Protein AF-A0A0R1RAA1-F1 (afdb_monomer)

InterPro domains:
  IPR000836 Phosphoribosyltransferase domain [cd06223] (1-33)
  IPR029057 Phosphoribosyltransferase-like [G3DSA:3.40.50.2020] (1-52)
  IPR029057 Phosphoribosyltransferase-like [SSF53271] (2-35)

Structure (mmCIF, N/CA/C/O backbone):
data_AF-A0A0R1RAA1-F1
#
_entry.id   AF-A0A0R1RAA1-F1
#
loop_
_atom_site.group_PDB
_atom_site.id
_atom_site.type_symbol
_atom_site.label_atom_id
_atom_site.label_alt_id
_atom_site.label_comp_id
_atom_site.label_asym_id
_atom_site.label_entity_id
_atom_site.label_seq_id
_atom_site.pdbx_PDB_ins_code
_atom_site.Cartn_x
_atom_site.Cartn_y
_atom_site.Cartn_z
_atom_site.occupancy
_atom_site.B_iso_or_equiv
_atom_site.auth_seq_id
_atom_site.auth_comp_id
_atom_site.auth_asym_id
_atom_site.auth_atom_id
_atom_site.pdbx_PDB_model_num
ATOM 1 N N . MET A 1 1 ? -6.252 3.413 -1.335 1.00 94.62 1 MET A N 1
ATOM 2 C CA . MET A 1 1 ? -6.455 3.846 -2.728 1.00 94.62 1 MET A CA 1
ATOM 3 C C . MET A 1 1 ? -5.457 4.946 -2.984 1.00 94.62 1 MET A C 1
ATOM 5 O O . MET A 1 1 ? -5.419 5.872 -2.183 1.00 94.62 1 MET A O 1
ATOM 9 N N . ASP A 1 2 ? -4.662 4.805 -4.033 1.00 97.12 2 ASP A N 1
ATOM 10 C CA . ASP A 1 2 ? -3.703 5.807 -4.501 1.00 97.12 2 ASP A CA 1
ATOM 11 C C . ASP A 1 2 ? -3.694 5.813 -6.039 1.00 97.12 2 ASP A C 1
ATOM 13 O O . ASP A 1 2 ? -4.215 4.880 -6.660 1.00 97.12 2 ASP A O 1
ATOM 17 N N . ASP A 1 3 ? -3.133 6.833 -6.675 1.00 97.69 3 ASP A N 1
ATOM 18 C CA . ASP A 1 3 ? -2.936 6.815 -8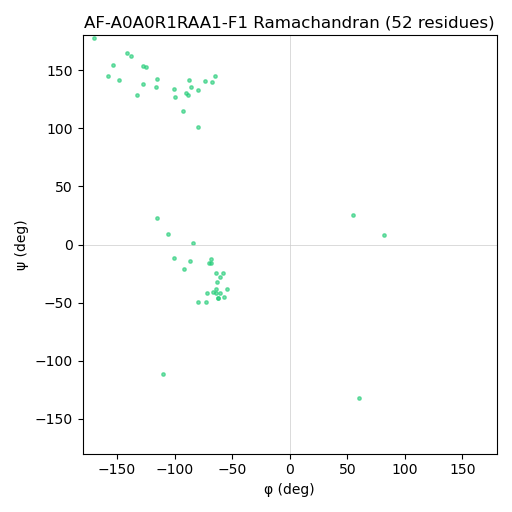.129 1.00 97.69 3 ASP A CA 1
ATOM 19 C C . ASP A 1 3 ? -1.699 5.982 -8.502 1.00 97.69 3 ASP A C 1
ATOM 21 O O . ASP A 1 3 ? -1.798 5.052 -9.309 1.00 97.69 3 ASP A O 1
ATOM 25 N N . VAL A 1 4 ? -0.566 6.238 -7.850 1.00 96.88 4 VAL A N 1
ATOM 26 C CA . VAL A 1 4 ? 0.710 5.557 -8.069 1.00 96.88 4 VAL A CA 1
ATOM 27 C C . VAL A 1 4 ? 1.330 5.146 -6.738 1.00 96.88 4 VAL A C 1
ATOM 29 O O . VAL A 1 4 ? 1.539 5.972 -5.855 1.00 96.88 4 VAL A O 1
ATOM 32 N N . ILE A 1 5 ? 1.719 3.877 -6.610 1.00 97.06 5 ILE A N 1
ATOM 33 C CA . ILE A 1 5 ? 2.543 3.418 -5.489 1.00 97.06 5 ILE A CA 1
ATOM 34 C C . ILE A 1 5 ? 4.018 3.306 -5.889 1.00 97.06 5 ILE A C 1
ATOM 36 O O . ILE A 1 5 ? 4.359 2.625 -6.850 1.00 97.06 5 ILE A O 1
ATOM 40 N N . SER A 1 6 ? 4.896 3.940 -5.110 1.00 94.81 6 SER A N 1
ATOM 41 C CA . SER A 1 6 ? 6.356 3.768 -5.174 1.00 94.81 6 SER A CA 1
ATOM 42 C C . SER A 1 6 ? 6.833 3.033 -3.910 1.00 94.81 6 SER A C 1
ATOM 44 O O . SER A 1 6 ? 6.432 1.897 -3.663 1.00 94.81 6 SER A O 1
ATOM 46 N N . THR A 1 7 ? 7.569 3.679 -3.001 1.00 95.62 7 THR A N 1
ATOM 47 C CA . THR A 1 7 ? 7.927 3.078 -1.694 1.00 95.62 7 THR A CA 1
ATOM 48 C C . THR A 1 7 ? 6.707 2.656 -0.856 1.00 95.62 7 THR A C 1
ATOM 50 O O . THR A 1 7 ? 6.800 1.767 -0.010 1.00 95.62 7 THR A O 1
ATOM 53 N N . GLY A 1 8 ? 5.548 3.284 -1.085 1.00 95.69 8 GLY A N 1
ATOM 54 C CA . GLY A 1 8 ? 4.311 3.058 -0.335 1.00 95.69 8 GLY A CA 1
ATOM 55 C C . GLY A 1 8 ? 4.231 3.813 0.991 1.00 95.69 8 GLY A C 1
ATOM 56 O O . GLY A 1 8 ? 3.290 3.595 1.749 1.00 95.69 8 GLY A O 1
ATOM 57 N N . GLY A 1 9 ? 5.172 4.722 1.271 1.00 97.38 9 GLY A N 1
ATOM 58 C CA . GLY A 1 9 ? 5.199 5.489 2.521 1.00 97.38 9 GLY A CA 1
ATOM 59 C C . GLY A 1 9 ? 3.900 6.252 2.811 1.00 97.38 9 GLY A C 1
ATOM 60 O O . GLY A 1 9 ? 3.448 6.261 3.955 1.00 97.38 9 GLY A O 1
ATOM 61 N N . SER A 1 10 ? 3.260 6.823 1.785 1.00 96.75 10 SER A N 1
ATOM 62 C CA . SER A 1 10 ? 1.976 7.527 1.914 1.00 96.75 10 SER A CA 1
ATOM 63 C C . SER A 1 10 ? 0.848 6.608 2.395 1.00 96.75 10 SER A C 1
ATOM 65 O O . SER A 1 10 ? 0.131 6.953 3.334 1.00 96.75 10 SER A O 1
ATOM 67 N N . LEU A 1 11 ? 0.724 5.409 1.815 1.00 96.62 11 LEU A N 1
ATOM 68 C CA . LEU A 1 11 ? -0.274 4.417 2.230 1.00 96.62 11 LEU A CA 1
ATOM 69 C C . LEU A 1 11 ? 0.005 3.891 3.642 1.00 96.62 11 LEU A C 1
ATOM 71 O O . LEU A 1 11 ? -0.919 3.813 4.448 1.00 96.62 11 LEU A O 1
ATOM 75 N N . THR A 1 12 ? 1.270 3.632 3.984 1.00 97.00 12 THR A N 1
ATOM 76 C CA . THR A 1 12 ? 1.664 3.247 5.349 1.00 97.00 12 THR A CA 1
ATOM 77 C C . THR A 1 12 ? 1.305 4.333 6.366 1.00 97.00 12 THR A C 1
ATOM 79 O O . THR A 1 12 ? 0.802 4.040 7.450 1.00 97.00 12 THR A O 1
ATOM 82 N N . ALA A 1 13 ? 1.530 5.607 6.036 1.00 98.19 13 ALA A N 1
ATOM 83 C CA . ALA A 1 13 ? 1.141 6.718 6.899 1.00 98.19 13 ALA A CA 1
ATOM 84 C C . ALA A 1 13 ? -0.384 6.796 7.074 1.00 98.19 13 ALA A C 1
ATOM 86 O O . ALA A 1 13 ? -0.857 6.996 8.193 1.00 98.19 13 ALA A O 1
ATOM 87 N N . ALA A 1 14 ? -1.150 6.589 5.998 1.00 97.81 14 ALA A N 1
ATOM 88 C CA . ALA A 1 14 ? -2.607 6.544 6.051 1.00 97.81 14 ALA A CA 1
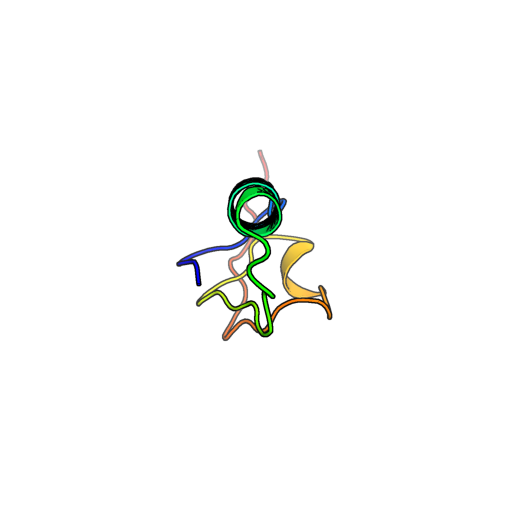ATOM 89 C C . ALA A 1 14 ? -3.113 5.388 6.931 1.00 97.81 14 ALA A C 1
ATOM 91 O O . ALA A 1 14 ? -3.948 5.612 7.803 1.00 97.81 14 ALA A O 1
ATOM 92 N N . GLU A 1 15 ? -2.568 4.180 6.777 1.00 97.50 15 GLU A N 1
ATOM 93 C CA . GLU A 1 15 ? -2.880 3.026 7.634 1.00 97.50 15 GLU A CA 1
ATOM 94 C C . GLU A 1 15 ? -2.607 3.308 9.109 1.00 97.50 15 GLU A C 1
ATOM 96 O O . GLU A 1 15 ? -3.463 3.059 9.955 1.00 97.50 15 GLU A O 1
ATOM 101 N N . ASN A 1 16 ? -1.456 3.906 9.418 1.00 98.12 16 ASN A N 1
ATOM 102 C CA . ASN A 1 16 ? -1.107 4.280 10.786 1.00 98.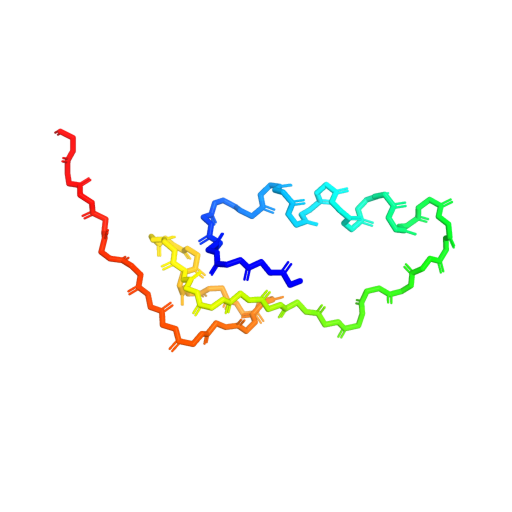12 16 ASN A CA 1
ATOM 103 C C . ASN A 1 16 ? -2.066 5.325 11.376 1.00 98.12 16 ASN A C 1
ATOM 105 O O . ASN A 1 16 ? -2.292 5.331 12.585 1.00 98.12 16 ASN A O 1
ATOM 109 N N . LEU A 1 17 ? -2.622 6.227 10.560 1.00 98.38 17 LEU A N 1
ATOM 110 C CA . LEU A 1 17 ? -3.649 7.172 11.008 1.00 98.38 17 LEU A CA 1
ATOM 111 C C . LEU A 1 17 ? -4.988 6.472 11.257 1.00 98.38 17 LEU A C 1
ATOM 113 O O . LEU A 1 17 ? -5.620 6.740 12.275 1.00 98.38 17 LEU A O 1
ATOM 117 N N . MET A 1 18 ? -5.388 5.553 10.378 1.00 98.06 18 MET A N 1
ATOM 118 C CA . MET A 1 18 ? -6.617 4.765 10.526 1.00 98.06 18 MET A CA 1
ATOM 119 C C . MET A 1 18 ? -6.568 3.860 11.766 1.00 98.06 18 MET A C 1
ATOM 121 O O . MET A 1 18 ? -7.544 3.770 12.508 1.00 98.06 18 MET A O 1
ATOM 125 N N . ALA A 1 19 ? -5.407 3.276 12.066 1.00 98.12 19 ALA A N 1
ATOM 126 C CA . ALA A 1 19 ? -5.207 2.465 13.264 1.00 98.12 19 ALA A CA 1
ATOM 127 C C . ALA A 1 19 ? -5.440 3.246 14.572 1.00 98.12 19 ALA A C 1
ATOM 129 O O . ALA A 1 19 ? -5.858 2.660 15.564 1.00 98.12 19 ALA A O 1
ATOM 130 N N . LYS A 1 20 ? -5.227 4.573 14.592 1.00 98.56 20 LYS A N 1
ATOM 131 C CA . LYS A 1 20 ? -5.485 5.416 15.782 1.00 98.56 20 LYS A CA 1
ATOM 132 C C . LYS A 1 20 ? -6.968 5.584 16.107 1.00 98.56 20 LYS A C 1
ATOM 134 O O . LYS A 1 20 ? -7.289 6.063 17.190 1.00 98.56 20 LYS A O 1
ATOM 139 N N . VAL A 1 21 ? -7.847 5.258 15.163 1.00 98.31 21 VAL A N 1
ATOM 140 C CA . VAL A 1 21 ? -9.306 5.307 15.324 1.00 98.31 21 VAL A CA 1
ATOM 141 C C . VAL A 1 21 ? -9.923 3.910 15.229 1.00 98.31 21 VAL A C 1
ATOM 143 O O . VAL A 1 21 ? -11.092 3.780 14.876 1.00 98.31 21 VAL A O 1
ATOM 146 N N . ASP A 1 22 ? -9.121 2.872 15.497 1.00 98.12 22 ASP A N 1
ATOM 147 C CA . ASP A 1 22 ? -9.511 1.457 15.456 1.00 98.12 22 ASP A CA 1
ATOM 148 C C . ASP A 1 22 ? -10.129 1.019 14.113 1.00 98.12 22 ASP A C 1
ATOM 150 O O . ASP A 1 22 ? -10.893 0.054 14.032 1.00 98.12 22 ASP A O 1
ATOM 154 N N . ALA A 1 23 ? -9.796 1.721 13.025 1.00 98.25 23 ALA A N 1
ATOM 155 C CA . ALA A 1 23 ? -10.267 1.369 11.697 1.00 98.25 23 ALA A CA 1
ATOM 156 C C . ALA A 1 23 ? -9.440 0.214 11.116 1.00 98.25 23 ALA A C 1
ATOM 158 O O . ALA A 1 23 ? -8.208 0.230 11.122 1.00 98.25 23 ALA A O 1
ATOM 159 N N . ASN A 1 24 ? -10.136 -0.778 10.559 1.00 97.38 24 ASN A N 1
ATOM 160 C CA . ASN A 1 24 ? -9.525 -1.926 9.899 1.00 97.38 24 ASN A CA 1
ATOM 161 C C . ASN A 1 24 ? -9.366 -1.670 8.393 1.00 97.38 24 ASN A C 1
ATOM 163 O O . ASN A 1 24 ? -10.356 -1.573 7.663 1.00 97.38 24 ASN A O 1
ATOM 167 N N . VAL A 1 25 ? -8.124 -1.593 7.912 1.00 97.06 25 VAL A N 1
ATOM 168 C CA . VAL A 1 25 ? -7.832 -1.482 6.477 1.00 97.06 25 VAL A CA 1
ATOM 169 C C . VAL A 1 25 ? -7.928 -2.865 5.840 1.00 97.06 25 VAL A C 1
ATOM 171 O O . VAL A 1 25 ? -7.016 -3.678 5.933 1.00 97.06 25 VAL A O 1
ATOM 174 N N . VAL A 1 26 ? -9.051 -3.125 5.173 1.00 97.38 26 VAL A N 1
ATOM 175 C CA . VAL A 1 26 ? -9.347 -4.435 4.564 1.00 97.38 26 VAL A CA 1
ATOM 176 C C . VAL A 1 26 ? -8.791 -4.603 3.151 1.00 97.38 26 VAL A C 1
ATOM 178 O O . VAL A 1 26 ? -8.783 -5.713 2.626 1.00 97.38 26 VAL A O 1
ATOM 181 N N . TYR A 1 27 ? -8.371 -3.513 2.506 1.00 97.44 27 TYR A N 1
ATOM 182 C CA . TYR A 1 27 ? -7.893 -3.557 1.129 1.00 97.44 27 TYR A CA 1
ATOM 183 C C . TYR A 1 27 ? -6.988 -2.376 0.792 1.00 97.44 27 TYR A C 1
ATOM 185 O O . TYR A 1 27 ? -7.233 -1.244 1.219 1.00 97.44 27 TYR A O 1
ATOM 193 N N . LYS A 1 28 ? -5.981 -2.634 -0.043 1.00 97.81 28 LYS A N 1
ATOM 194 C CA . LYS A 1 28 ? -5.082 -1.624 -0.598 1.00 97.81 28 LYS A CA 1
ATOM 195 C C . LYS A 1 28 ? -5.058 -1.766 -2.109 1.00 97.81 28 LYS A C 1
ATOM 197 O O . LYS A 1 28 ? -4.954 -2.871 -2.642 1.00 97.81 28 LYS A O 1
ATOM 202 N N . CYS A 1 29 ? -5.093 -0.636 -2.798 1.00 97.75 29 CYS A N 1
ATOM 203 C CA . CYS A 1 29 ? -4.927 -0.600 -4.240 1.00 97.75 29 CYS A CA 1
ATOM 204 C C . CYS A 1 29 ? -4.372 0.734 -4.725 1.00 97.75 29 CYS A C 1
ATOM 206 O O . CYS A 1 29 ? -4.567 1.765 -4.068 1.00 97.75 29 CYS A O 1
ATOM 208 N N . ALA A 1 30 ? -3.711 0.675 -5.880 1.00 98.19 30 ALA A N 1
ATOM 209 C CA . ALA A 1 30 ? -3.301 1.820 -6.679 1.00 98.19 30 ALA A CA 1
ATOM 210 C C . ALA A 1 30 ? -3.559 1.549 -8.170 1.00 98.19 30 ALA A C 1
ATOM 212 O O . ALA A 1 30 ? -3.734 0.396 -8.567 1.00 98.19 30 ALA A O 1
ATOM 213 N N . ILE A 1 31 ? -3.596 2.584 -9.010 1.00 98.06 31 ILE A N 1
ATOM 214 C CA . ILE A 1 31 ? -3.735 2.378 -10.461 1.00 98.06 31 ILE A CA 1
ATOM 215 C C . ILE A 1 31 ? -2.416 1.833 -11.018 1.00 98.06 31 ILE A C 1
ATOM 217 O O . ILE A 1 31 ? -2.420 0.810 -11.703 1.00 98.06 31 ILE A O 1
ATOM 221 N N . LEU A 1 32 ? -1.291 2.471 -10.687 1.00 97.94 32 LEU A N 1
ATOM 222 C CA . LEU A 1 32 ? 0.034 2.098 -11.184 1.00 97.94 32 LEU A CA 1
ATOM 223 C C . LEU A 1 32 ? 1.025 1.830 -10.046 1.00 97.94 32 LEU A C 1
ATOM 225 O O .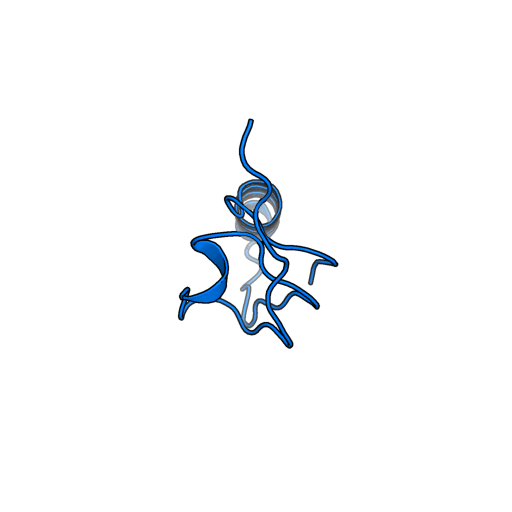 LEU A 1 32 ? 0.924 2.404 -8.965 1.00 97.94 32 LEU A O 1
ATOM 229 N N . ALA A 1 33 ? 2.019 0.987 -10.310 1.00 97.44 33 ALA A N 1
ATOM 230 C CA . ALA A 1 33 ? 3.163 0.760 -9.435 1.00 97.44 33 ALA A CA 1
ATOM 231 C C . ALA A 1 33 ? 4.473 1.191 -10.100 1.00 97.44 33 ALA A C 1
ATOM 233 O O . ALA A 1 33 ? 4.730 0.847 -11.249 1.00 97.44 33 ALA A O 1
ATOM 234 N N . GLU A 1 34 ? 5.336 1.894 -9.379 1.00 96.00 34 GLU A N 1
ATOM 235 C CA . GLU A 1 34 ? 6.668 2.286 -9.835 1.00 96.00 34 GLU A CA 1
ATOM 236 C C . GLU A 1 34 ? 7.744 1.355 -9.253 1.00 96.00 34 GLU A C 1
ATOM 238 O O . GLU A 1 34 ? 7.764 1.056 -8.056 1.00 96.00 34 GLU A O 1
ATOM 243 N N . GLY A 1 35 ? 8.674 0.903 -10.099 1.00 93.06 35 GLY A N 1
ATOM 244 C CA . GLY A 1 35 ? 9.833 0.122 -9.667 1.00 93.06 35 GLY A CA 1
ATOM 245 C C . GLY A 1 35 ? 9.461 -1.186 -8.966 1.00 93.06 35 GLY A C 1
ATOM 246 O O . GLY A 1 35 ? 8.639 -1.960 -9.454 1.00 93.06 35 GLY A O 1
ATOM 247 N N . THR A 1 36 ? 10.079 -1.451 -7.812 1.00 92.75 36 THR A N 1
ATOM 248 C CA . THR A 1 36 ? 9.867 -2.695 -7.048 1.00 92.75 36 THR A CA 1
ATOM 249 C C . THR A 1 36 ? 8.469 -2.799 -6.440 1.00 92.75 36 THR A C 1
ATOM 251 O O . THR A 1 36 ? 8.061 -3.882 -6.024 1.00 92.75 36 THR A O 1
ATOM 254 N N . ALA A 1 37 ? 7.694 -1.710 -6.424 1.00 95.19 37 ALA A N 1
ATOM 255 C CA . ALA A 1 37 ? 6.314 -1.740 -5.961 1.00 95.19 37 ALA A CA 1
ATOM 256 C C . ALA A 1 37 ? 5.419 -2.622 -6.844 1.00 95.19 37 ALA A C 1
ATOM 258 O O . ALA A 1 37 ? 4.414 -3.141 -6.366 1.00 95.19 37 ALA A O 1
ATOM 259 N N . ALA A 1 38 ? 5.798 -2.831 -8.111 1.00 95.44 38 ALA A N 1
ATOM 260 C CA . ALA A 1 38 ? 5.035 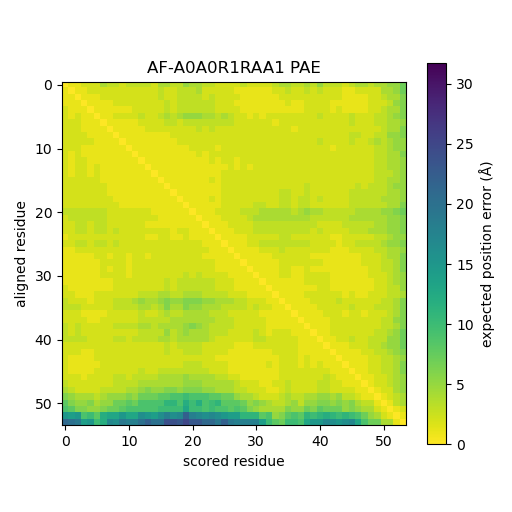-3.632 -9.066 1.00 95.44 38 ALA A CA 1
ATOM 261 C C . ALA A 1 38 ? 5.016 -5.132 -8.736 1.00 95.44 38 ALA A C 1
ATOM 263 O O . ALA A 1 38 ? 4.189 -5.862 -9.274 1.00 95.44 38 ALA A O 1
ATOM 264 N N . THR A 1 39 ? 5.915 -5.597 -7.862 1.00 94.69 39 THR A N 1
ATOM 265 C CA . THR A 1 39 ? 6.008 -7.005 -7.446 1.00 94.69 39 THR A CA 1
ATOM 266 C C . THR A 1 39 ? 5.483 -7.246 -6.032 1.00 94.69 39 THR A C 1
ATOM 268 O O . THR A 1 39 ? 5.701 -8.323 -5.481 1.00 94.69 39 THR A O 1
ATOM 271 N N . ARG A 1 40 ? 4.851 -6.245 -5.410 1.00 95.25 40 ARG A N 1
ATOM 272 C CA . ARG A 1 40 ? 4.251 -6.375 -4.079 1.00 95.25 40 ARG A CA 1
ATOM 273 C C . ARG A 1 40 ? 2.970 -7.205 -4.144 1.00 95.25 40 ARG A C 1
ATOM 275 O O . ARG A 1 40 ? 2.179 -7.051 -5.068 1.00 95.25 40 ARG A O 1
ATOM 282 N N . ASP A 1 41 ? 2.761 -8.048 -3.141 1.00 96.00 41 ASP A N 1
ATOM 283 C CA . ASP A 1 41 ? 1.565 -8.879 -2.961 1.00 96.00 41 ASP A CA 1
ATOM 284 C C . ASP A 1 41 ? 0.577 -8.297 -1.933 1.00 96.00 41 ASP A C 1
ATOM 286 O O . ASP A 1 41 ? -0.576 -8.720 -1.868 1.00 96.00 41 ASP A O 1
ATOM 290 N N . ASP A 1 42 ? 0.991 -7.282 -1.169 1.00 95.94 42 ASP A N 1
ATOM 291 C CA . ASP A 1 42 ? 0.178 -6.609 -0.151 1.00 95.94 42 ASP A CA 1
ATOM 292 C C . ASP A 1 42 ? -0.731 -5.492 -0.704 1.00 95.94 42 ASP A C 1
ATOM 294 O O . ASP A 1 42 ? -1.449 -4.835 0.054 1.00 95.94 42 ASP A O 1
ATOM 298 N N . ILE A 1 43 ? -0.712 -5.261 -2.020 1.00 97.56 43 ILE A N 1
ATOM 299 C CA . ILE A 1 43 ? -1.507 -4.243 -2.710 1.00 97.56 43 ILE A CA 1
ATOM 300 C C . ILE A 1 43 ? -1.881 -4.698 -4.123 1.00 97.56 43 ILE A C 1
ATOM 302 O O . ILE A 1 43 ? -1.074 -5.284 -4.836 1.00 97.56 43 ILE A O 1
ATOM 306 N N . THR A 1 44 ? -3.102 -4.388 -4.564 1.00 98.06 44 THR A N 1
ATOM 307 C CA . THR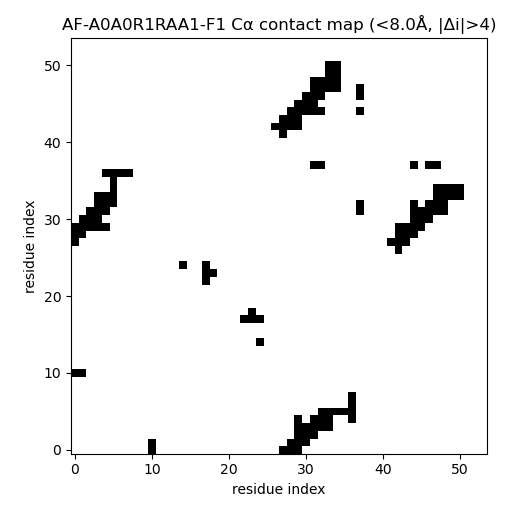 A 1 44 ? -3.501 -4.613 -5.962 1.00 98.06 44 THR A CA 1
ATOM 308 C C . THR A 1 44 ? -3.198 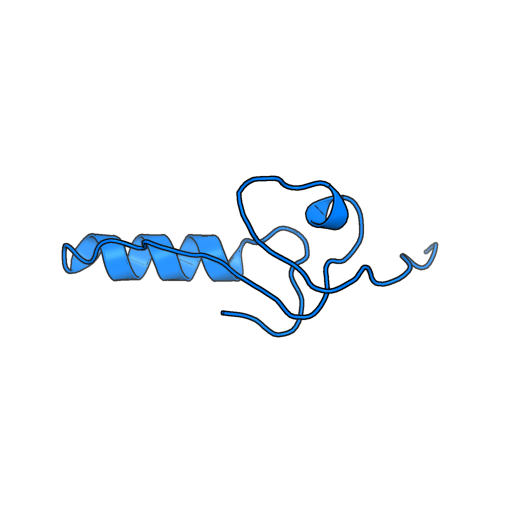-3.399 -6.828 1.00 98.06 44 THR A C 1
ATOM 310 O O . THR A 1 44 ? -3.612 -2.284 -6.504 1.00 98.06 44 THR A O 1
ATOM 313 N N . VAL A 1 45 ? -2.539 -3.626 -7.961 1.00 97.75 45 VAL A N 1
ATOM 314 C CA . VAL A 1 45 ? -2.261 -2.596 -8.969 1.00 97.75 45 VAL A CA 1
ATOM 315 C C . VAL A 1 45 ? -2.723 -3.039 -10.349 1.00 97.75 45 VAL A C 1
ATOM 317 O O . VAL A 1 45 ? -2.812 -4.235 -10.619 1.00 97.75 45 VAL A O 1
ATOM 320 N N . LEU A 1 46 ? -3.046 -2.081 -11.219 1.00 97.94 46 LEU A N 1
ATOM 321 C CA . LEU A 1 46 ? -3.514 -2.375 -12.579 1.00 97.94 46 LEU A CA 1
ATOM 322 C C . LEU A 1 46 ? -2.372 -2.415 -13.602 1.00 97.94 46 LEU A C 1
ATOM 324 O O . LEU A 1 46 ? -2.525 -3.012 -14.664 1.00 97.94 46 LEU A O 1
ATOM 328 N N . GLY A 1 47 ? -1.230 -1.797 -13.297 1.00 96.88 47 GLY A N 1
ATOM 329 C CA . GLY A 1 47 ? -0.059 -1.803 -14.168 1.00 96.88 47 GLY A CA 1
ATOM 330 C C . GLY A 1 47 ? 1.192 -1.247 -13.498 1.00 96.88 47 GLY A C 1
ATOM 331 O O . GLY A 1 47 ? 1.156 -0.803 -12.352 1.00 96.88 47 GLY A O 1
ATOM 332 N N . SER A 1 48 ? 2.306 -1.263 -14.227 1.00 96.31 48 SER A N 1
ATOM 333 C CA . SER A 1 48 ? 3.597 -0.741 -13.771 1.00 96.31 48 SER A CA 1
ATOM 334 C C . SER A 1 48 ? 4.052 0.464 -14.595 1.00 96.31 48 SER A C 1
ATOM 336 O O . SER A 1 48 ? 3.907 0.461 -15.819 1.00 96.31 48 SER A O 1
ATOM 338 N N . LEU A 1 49 ? 4.666 1.451 -13.947 1.00 95.38 49 LEU A N 1
ATOM 339 C CA . LEU A 1 49 ? 5.389 2.545 -14.590 1.00 95.38 49 LEU A CA 1
ATOM 340 C C . LEU A 1 49 ? 6.856 2.159 -14.843 1.00 95.38 49 LEU A C 1
ATOM 342 O O . LEU A 1 49 ? 7.477 1.519 -13.988 1.00 95.38 49 LEU A O 1
ATOM 346 N N . PRO A 1 50 ? 7.436 2.557 -15.990 1.00 88.12 50 PRO A N 1
ATOM 347 C CA . PRO A 1 50 ? 8.860 2.386 -16.240 1.00 88.12 50 PRO A CA 1
ATOM 348 C C . PRO A 1 50 ? 9.680 3.282 -15.305 1.00 88.12 50 PRO A C 1
ATOM 350 O O . PRO A 1 50 ? 9.335 4.441 -15.084 1.00 88.12 50 PRO A O 1
ATOM 353 N N . VAL A 1 51 ? 10.792 2.755 -14.794 1.00 85.00 51 VAL A N 1
ATOM 354 C CA . VAL A 1 51 ? 11.760 3.541 -14.018 1.00 85.00 51 VAL A CA 1
ATOM 355 C C . VAL A 1 51 ? 12.767 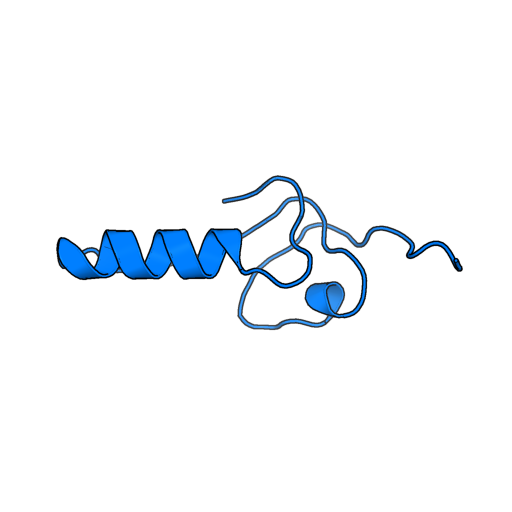4.160 -14.981 1.00 85.00 51 VAL A C 1
ATOM 357 O O . VAL A 1 51 ? 13.346 3.452 -15.808 1.00 85.00 51 VAL A O 1
ATOM 360 N N . PHE A 1 52 ? 12.986 5.469 -14.878 1.00 85.19 52 PHE A N 1
ATOM 361 C CA . PHE A 1 52 ? 14.006 6.151 -15.669 1.00 85.19 52 PHE A CA 1
ATOM 362 C C . PHE A 1 52 ? 15.371 6.072 -14.968 1.00 85.19 52 PHE A C 1
ATOM 364 O O . PHE A 1 52 ? 15.437 6.279 -13.754 1.00 85.19 52 PHE A O 1
ATOM 371 N N . PRO A 1 53 ? 16.463 5.771 -15.695 1.00 79.94 53 PRO A N 1
ATOM 372 C CA . PRO A 1 53 ? 17.807 5.911 -15.150 1.00 79.94 53 PRO A CA 1
ATOM 373 C C . PRO A 1 53 ? 18.103 7.389 -14.856 1.00 79.94 53 PRO A C 1
ATOM 375 O O . PRO A 1 53 ?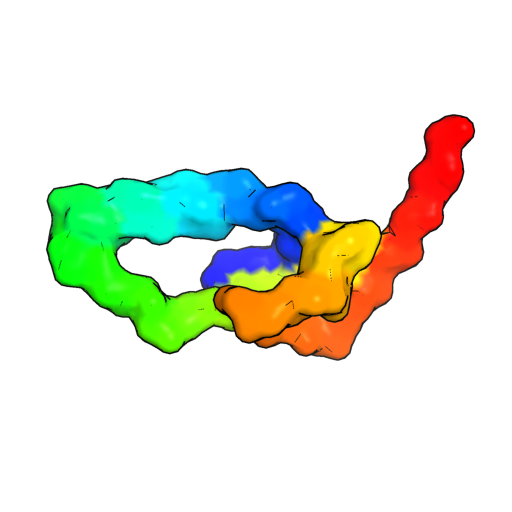 17.640 8.270 -15.584 1.00 79.94 53 PRO A O 1
ATOM 378 N N . ILE A 1 54 ? 18.860 7.633 -13.784 1.00 69.94 54 ILE A N 1
ATOM 379 C CA . ILE A 1 54 ? 19.379 8.958 -13.405 1.00 69.94 54 ILE A CA 1
ATOM 380 C C . ILE A 1 54 ? 20.657 9.242 -14.192 1.00 69.94 54 ILE A C 1
ATOM 382 O O . ILE A 1 54 ? 21.492 8.311 -14.287 1.00 69.94 54 ILE A O 1
#

Mean predicted aligned error: 2.76 Å

Secondary structure (DSSP, 8-state):
-EEEESS-HHHHHHHHHHHTTT------EEEEEEGGGGG-SSSEEEEEEPPPP-

Sequence (54 aa):
MDDVISTGGSLTAAENLMAKVDANVVYKCAILAEGTAATRDDITVLGSLPVFPI

pLDDT: mean 95.47, std 5.0, range [69.94, 98.56]

Organism: NCBI:txid1114972

Radius of gyration: 12.18 Å; Cα contacts (8 Å, |Δi|>4): 69; chains: 1; bounding box: 30×18×32 Å

Solvent-accessible surface area (backbone atoms only — not comparable to full-atom values): 3315 Å² total; per-residue (Å²): 112,47,66,67,33,48,96,41,61,68,60,52,53,50,51,59,56,37,49,76,71,76,47,80,85,88,74,46,36,27,50,28,12,35,60,77,39,56,76,49,85,86,43,50,62,78,45,67,48,87,74,78,87,131

Foldseek 3Di:
DEAEDEVCVVVVVVVVVCVVVVHDDPAAEYAEYEDPRQVDPRHDYVYYDYDDDD

Nearest PDB structures (foldseek):
  1p4a-assembly2_C  TM=8.498E-01  e=1.106E-01  Bacillus subtilis
  5brn-assembly1_B  TM=7.346E-01  e=1.453E-01  Homo sapiens
  1o57-assembly2_C  TM=7.006E-01  e=2.876E-01  Bacillus subtilis
  4rhu-assembly1_B  TM=6.813E-01  e=2.343E-01  Mycobacterium tuberculosis H37Rv
  1hgx-assembly1_B  TM=7.293E-01  e=1.126E+00  Tritrichomonas suis